Protein AF-A0A9W4SRV8-F1 (afdb_monomer_lite)

Foldseek 3Di:
DFKKKWFDPPPDDPVVVVVVLLVLLQPFFAPVRDRAPSVQKDKDKDWFADLPDDDPGTGIIIMIDGPDPVSVVGSVRSLVVVQVPDDPVPRIDMGGDDPVSVVVRVCVVVVPDPDD

Secondary structure (DSSP, 8-state):
-EEEEEEPPTTS-HHHHHHHHHHHHHH-B-TTSPBP-GGG-EEEEEEEE-SSS--SSEEEEEEEEESSHHHHHHHHHHHHHHHTSS-GGG---EEE--HHHHHHHHHHHTT-----

Radius of gyration: 14.65 Å; chains: 1; bounding box: 38×40×29 Å

pLDDT: mean 81.42, std 13.49, range [37.94, 94.06]

Organism: NCBI:txid1117311

Structure (mmCIF, N/CA/C/O backbone):
data_AF-A0A9W4SRV8-F1
#
_entry.id   AF-A0A9W4SRV8-F1
#
loop_
_atom_site.group_PDB
_atom_site.id
_atom_site.type_symbol
_atom_site.label_atom_id
_atom_site.label_alt_id
_atom_site.label_comp_id
_atom_site.label_asym_id
_atom_site.label_entity_id
_atom_site.label_seq_id
_atom_site.pdbx_PDB_ins_code
_atom_site.Cartn_x
_atom_site.Cartn_y
_atom_site.Cartn_z
_atom_site.occupancy
_atom_site.B_iso_or_equiv
_atom_site.auth_seq_id
_atom_site.auth_comp_id
_atom_site.auth_asym_id
_atom_site.auth_atom_id
_atom_site.pdbx_PDB_model_num
ATOM 1 N N . MET A 1 1 ? -6.220 -6.468 -14.216 1.00 68.81 1 MET A N 1
ATOM 2 C CA . MET A 1 1 ? -6.211 -5.510 -13.094 1.00 68.81 1 MET A CA 1
ATOM 3 C C . MET A 1 1 ? -6.023 -6.275 -11.799 1.00 68.81 1 MET A C 1
ATOM 5 O O . MET A 1 1 ? -6.674 -7.297 -11.609 1.00 68.81 1 MET A O 1
ATOM 9 N N . VAL A 1 2 ? -5.092 -5.840 -10.958 1.00 85.00 2 VAL A N 1
ATOM 10 C CA . VAL A 1 2 ? -4.783 -6.470 -9.667 1.00 85.00 2 VAL A CA 1
ATOM 11 C C . VAL A 1 2 ? -4.736 -5.396 -8.589 1.00 85.00 2 VAL A C 1
ATOM 13 O O . VAL A 1 2 ? -4.539 -4.224 -8.896 1.00 85.00 2 VAL A O 1
ATOM 16 N N . PHE A 1 3 ? -4.922 -5.778 -7.332 1.00 87.38 3 PHE A N 1
ATOM 17 C CA . PHE A 1 3 ? -5.046 -4.809 -6.249 1.00 87.38 3 PHE A CA 1
ATOM 18 C C . PHE A 1 3 ? -4.496 -5.338 -4.929 1.00 87.38 3 PHE A C 1
ATOM 20 O O . PHE A 1 3 ? -4.223 -6.536 -4.782 1.00 87.38 3 PHE A O 1
ATOM 27 N N . PHE A 1 4 ? -4.334 -4.421 -3.983 1.00 88.12 4 PHE A N 1
ATOM 28 C CA . PHE A 1 4 ? -4.079 -4.693 -2.576 1.00 88.12 4 PHE A CA 1
ATOM 29 C C . PHE A 1 4 ? -4.620 -3.549 -1.721 1.00 88.12 4 PHE A C 1
ATOM 31 O O . PHE A 1 4 ? -4.798 -2.429 -2.202 1.00 88.12 4 PHE A O 1
ATOM 38 N N . ASP A 1 5 ? -4.840 -3.829 -0.442 1.00 90.19 5 ASP A N 1
ATOM 39 C CA . ASP A 1 5 ? -5.373 -2.852 0.496 1.00 90.19 5 ASP A CA 1
ATOM 40 C C . ASP A 1 5 ? -4.264 -2.390 1.446 1.00 90.19 5 ASP A C 1
ATOM 42 O O . ASP A 1 5 ? -3.366 -3.149 1.820 1.00 90.19 5 ASP A O 1
ATOM 46 N N . ILE A 1 6 ? -4.342 -1.140 1.881 1.00 90.50 6 ILE A N 1
ATOM 47 C CA . ILE A 1 6 ? -3.542 -0.594 2.972 1.00 90.50 6 ILE A CA 1
ATOM 48 C C . ILE A 1 6 ? -4.494 -0.129 4.062 1.00 90.50 6 ILE A C 1
ATOM 50 O O . ILE A 1 6 ? -5.395 0.670 3.807 1.00 90.50 6 ILE A O 1
ATOM 54 N N . ARG A 1 7 ? -4.314 -0.607 5.292 1.00 89.62 7 ARG A N 1
ATOM 55 C CA . ARG A 1 7 ? -5.157 -0.168 6.403 1.00 89.62 7 ARG A CA 1
ATOM 56 C C . ARG A 1 7 ? -4.830 1.276 6.762 1.00 89.62 7 ARG A C 1
ATOM 58 O O . ARG A 1 7 ? -3.672 1.620 6.993 1.00 89.62 7 ARG A O 1
ATOM 65 N N . ILE A 1 8 ? -5.862 2.107 6.867 1.00 88.75 8 ILE A N 1
ATOM 66 C C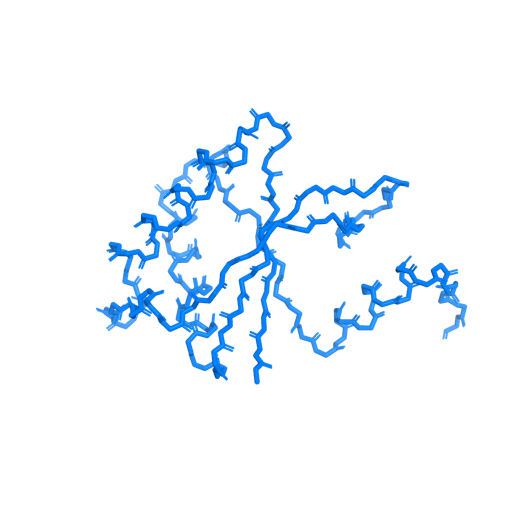A . ILE A 1 8 ? -5.708 3.467 7.379 1.00 88.75 8 ILE A CA 1
ATOM 67 C C . ILE A 1 8 ? -5.627 3.382 8.906 1.00 88.75 8 ILE A C 1
ATOM 69 O O . ILE A 1 8 ? -6.460 2.735 9.547 1.00 88.75 8 ILE A O 1
ATOM 73 N N . SER A 1 9 ? -4.601 4.002 9.493 1.00 83.06 9 SER A N 1
ATOM 74 C CA . SER A 1 9 ? -4.454 4.047 10.952 1.00 83.06 9 SER A CA 1
ATOM 75 C C . SER A 1 9 ? -5.660 4.742 11.589 1.00 83.06 9 SER A C 1
ATOM 77 O O . SER A 1 9 ? -6.148 5.741 11.061 1.00 83.06 9 SER A O 1
ATOM 79 N N . ASN A 1 10 ? -6.126 4.228 12.732 1.00 76.50 10 ASN A N 1
ATOM 80 C CA . ASN A 1 10 ? -7.365 4.671 13.385 1.00 76.50 10 ASN A CA 1
ATOM 81 C C . ASN A 1 10 ? -7.391 6.189 13.669 1.00 76.50 10 ASN A C 1
ATOM 83 O O . ASN A 1 10 ? -8.459 6.790 13.649 1.00 76.50 10 ASN A O 1
ATOM 87 N N . ASN A 1 11 ? -6.224 6.803 13.893 1.00 79.75 11 ASN A N 1
ATOM 88 C CA . ASN A 1 11 ? -6.095 8.220 14.251 1.00 79.75 11 ASN A CA 1
ATOM 89 C C . ASN A 1 11 ? -5.644 9.101 13.071 1.00 79.75 11 ASN A C 1
ATOM 91 O O . ASN A 1 11 ? -5.409 10.298 13.236 1.00 79.75 11 ASN A O 1
ATOM 95 N N . ALA A 1 12 ? -5.471 8.525 11.878 1.00 83.31 12 ALA A N 1
ATOM 96 C CA . ALA A 1 12 ? -4.971 9.252 10.722 1.00 83.31 12 ALA A CA 1
ATOM 97 C C . ALA A 1 12 ? -6.109 9.908 9.928 1.00 83.31 12 ALA A C 1
ATOM 99 O O . ALA A 1 12 ? -7.107 9.283 9.576 1.00 83.31 12 ALA A O 1
ATOM 100 N N . SER A 1 13 ? -5.910 11.174 9.561 1.00 89.62 13 SER A N 1
ATOM 101 C CA . SER A 1 13 ? -6.737 11.844 8.555 1.00 89.62 13 SER A CA 1
ATOM 102 C C . SER A 1 13 ? -6.542 11.169 7.192 1.00 89.62 13 SER A C 1
ATOM 104 O O . SER A 1 13 ? -5.404 11.043 6.734 1.00 89.62 13 SER A O 1
ATOM 106 N N . ILE A 1 14 ? -7.637 10.774 6.531 1.00 88.19 14 ILE A N 1
ATOM 107 C CA . ILE A 1 14 ? -7.601 10.073 5.234 1.00 88.19 14 ILE A CA 1
ATOM 108 C C . ILE A 1 14 ? -6.776 10.851 4.185 1.00 88.19 14 ILE A C 1
ATOM 110 O O . ILE A 1 14 ? -5.850 10.256 3.636 1.00 88.19 14 ILE A O 1
ATOM 114 N N . PRO A 1 15 ? -6.993 12.165 3.947 1.00 91.19 15 PRO A N 1
ATOM 115 C CA . PRO A 1 15 ? -6.159 12.935 3.017 1.00 91.19 15 PRO A CA 1
ATOM 116 C C . PRO A 1 15 ? -4.665 12.943 3.365 1.00 91.19 15 PRO A C 1
ATOM 118 O O . PRO A 1 15 ? -3.818 12.814 2.480 1.00 91.19 15 PRO A O 1
ATOM 121 N N . LYS A 1 16 ? -4.318 13.063 4.655 1.00 91.62 16 LYS A N 1
ATOM 122 C CA . LYS A 1 16 ? -2.912 13.041 5.095 1.00 91.62 16 LYS A CA 1
ATOM 123 C C . LYS A 1 16 ? -2.287 11.668 4.858 1.00 91.62 16 LYS A C 1
ATOM 125 O O . LYS A 1 16 ? -1.164 11.581 4.368 1.00 91.62 16 LYS A O 1
ATOM 130 N N . PHE A 1 17 ? -3.021 10.604 5.177 1.00 91.56 17 PHE A N 1
ATOM 131 C CA . PHE A 1 17 ? -2.569 9.231 4.977 1.00 91.56 17 PHE A CA 1
ATOM 132 C C . PHE A 1 17 ? -2.387 8.908 3.491 1.00 91.56 17 PHE A C 1
ATOM 134 O O . PHE A 1 17 ? -1.370 8.345 3.099 1.00 91.56 17 PHE A O 1
ATOM 141 N N . TRP A 1 18 ? -3.326 9.345 2.655 1.00 91.50 18 TRP A N 1
ATOM 142 C CA . TRP A 1 18 ? -3.230 9.240 1.204 1.00 91.50 18 TRP A CA 1
ATOM 143 C C . TRP A 1 18 ? -1.965 9.903 0.663 1.00 91.50 18 TRP A C 1
ATOM 145 O O . TRP A 1 18 ? -1.199 9.281 -0.071 1.00 91.50 18 TRP A O 1
ATOM 155 N N . SER A 1 19 ? -1.731 11.160 1.052 1.00 91.81 19 SER A N 1
ATOM 156 C CA . SER A 1 19 ? -0.547 11.916 0.639 1.00 91.81 19 SER A CA 1
ATOM 157 C C . SER A 1 19 ? 0.744 11.216 1.073 1.00 91.81 19 SER A C 1
ATOM 159 O O . SER A 1 19 ? 1.674 11.101 0.277 1.00 91.81 19 SER A O 1
ATOM 161 N N . LYS A 1 20 ? 0.771 10.650 2.290 1.00 92.94 20 LYS A N 1
ATOM 162 C CA . LYS A 1 20 ? 1.894 9.846 2.798 1.00 92.94 20 LYS A CA 1
ATOM 163 C C . LYS A 1 20 ? 2.159 8.606 1.939 1.00 92.94 20 LYS A C 1
ATOM 165 O O . LYS A 1 20 ? 3.304 8.343 1.598 1.00 92.94 20 LYS A O 1
ATOM 170 N N . VAL A 1 21 ? 1.132 7.833 1.584 1.00 92.44 21 VAL A N 1
ATOM 171 C CA . VAL A 1 21 ? 1.326 6.642 0.737 1.00 92.44 21 VAL A CA 1
ATOM 172 C C . VAL A 1 21 ? 1.815 7.048 -0.653 1.00 92.44 21 VAL A C 1
ATOM 174 O O . VAL A 1 21 ? 2.785 6.482 -1.150 1.00 92.44 21 VAL A O 1
ATOM 177 N N . LYS A 1 22 ? 1.214 8.090 -1.240 1.00 92.62 22 LYS A N 1
ATOM 178 C CA . LYS A 1 22 ? 1.624 8.610 -2.547 1.00 92.62 22 LYS A CA 1
ATOM 179 C C . LYS A 1 22 ? 3.075 9.098 -2.541 1.00 92.62 22 LYS A C 1
ATOM 181 O O . LYS A 1 22 ? 3.794 8.839 -3.501 1.00 92.62 22 LYS A O 1
ATOM 186 N N . SER A 1 23 ? 3.524 9.767 -1.476 1.00 93.06 23 SER A N 1
ATOM 187 C CA . SER A 1 23 ? 4.911 10.230 -1.367 1.00 93.06 23 SER A CA 1
ATOM 188 C C . SER A 1 23 ? 5.892 9.070 -1.226 1.00 93.06 23 SER A C 1
ATOM 190 O O . SER A 1 23 ? 6.896 9.062 -1.932 1.00 93.06 23 SER A O 1
ATOM 192 N N . ILE A 1 24 ? 5.576 8.061 -0.404 1.00 93.38 24 ILE A N 1
ATOM 193 C CA . ILE A 1 24 ? 6.383 6.837 -0.274 1.00 93.38 24 ILE A CA 1
ATOM 194 C C . ILE A 1 24 ? 6.532 6.148 -1.630 1.00 93.38 24 ILE A C 1
ATOM 196 O O . ILE A 1 24 ? 7.632 5.758 -2.002 1.00 93.38 24 ILE A O 1
ATOM 200 N N . HIS A 1 25 ? 5.447 6.040 -2.392 1.00 92.69 25 HIS A N 1
ATOM 201 C 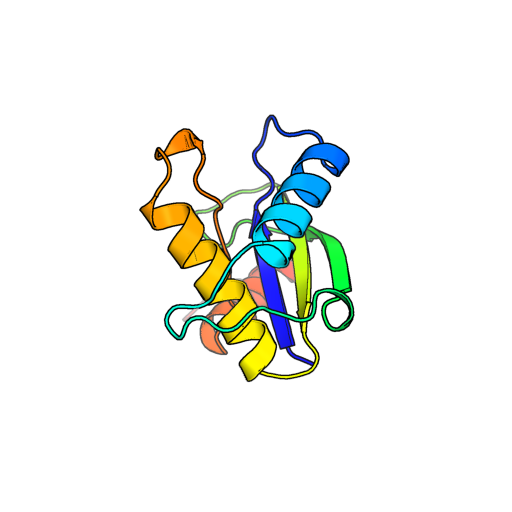CA . HIS A 1 25 ? 5.462 5.456 -3.730 1.00 92.69 25 HIS A CA 1
ATOM 202 C C . HIS A 1 25 ? 6.208 6.294 -4.772 1.00 92.69 25 HIS A C 1
ATOM 204 O O . HIS A 1 25 ? 6.834 5.719 -5.654 1.00 92.69 25 HIS A O 1
ATOM 210 N N . ALA A 1 26 ? 6.175 7.624 -4.668 1.00 91.06 26 ALA A N 1
ATOM 211 C CA . ALA A 1 26 ? 6.846 8.518 -5.612 1.00 91.06 26 ALA A CA 1
ATOM 212 C C . ALA A 1 26 ? 8.373 8.551 -5.443 1.00 91.06 26 ALA A C 1
ATOM 214 O O . ALA A 1 26 ? 9.094 8.667 -6.431 1.00 91.06 26 ALA A O 1
ATOM 215 N N . ILE A 1 27 ? 8.866 8.477 -4.203 1.00 91.25 27 ILE A N 1
ATOM 216 C CA . ILE A 1 27 ? 10.310 8.536 -3.901 1.00 91.25 27 ILE A CA 1
ATOM 217 C C . ILE A 1 27 ? 10.926 7.154 -3.668 1.00 91.25 27 ILE A C 1
ATOM 219 O O . ILE A 1 27 ? 12.148 7.001 -3.661 1.00 91.25 27 ILE A O 1
ATOM 223 N N . GLY A 1 28 ? 10.079 6.164 -3.398 1.00 87.56 28 GLY A N 1
ATOM 224 C CA . GLY A 1 28 ? 10.481 4.819 -3.046 1.00 87.56 28 GLY A CA 1
ATOM 225 C C . GLY A 1 28 ? 11.103 4.083 -4.220 1.00 87.56 28 GLY A C 1
ATOM 226 O O . GLY A 1 28 ? 10.703 4.239 -5.373 1.00 87.56 28 GLY A O 1
ATOM 227 N N . LYS A 1 29 ? 12.081 3.245 -3.890 1.00 88.56 29 LYS A N 1
ATOM 228 C CA . LYS A 1 29 ? 12.667 2.277 -4.808 1.00 88.56 29 LYS A CA 1
ATOM 229 C C . LYS A 1 29 ? 12.319 0.880 -4.331 1.00 88.56 29 LYS A C 1
ATOM 231 O O . LYS A 1 29 ? 12.330 0.632 -3.119 1.00 88.56 29 LYS A O 1
ATOM 236 N N . ASP A 1 30 ? 12.017 -0.004 -5.273 1.00 83.88 30 ASP A N 1
ATOM 237 C CA . ASP A 1 30 ? 11.932 -1.430 -4.976 1.00 83.88 30 ASP A CA 1
ATOM 238 C C . ASP A 1 30 ? 13.320 -1.978 -4.584 1.00 83.88 30 ASP A C 1
ATOM 240 O O . ASP A 1 30 ? 14.345 -1.287 -4.643 1.00 83.88 30 ASP A O 1
ATOM 244 N N . SER A 1 31 ? 13.360 -3.238 -4.173 1.00 81.94 31 SER A N 1
ATOM 245 C CA . SER A 1 31 ? 14.580 -3.979 -3.835 1.00 81.94 31 SER A CA 1
ATOM 246 C C . SER A 1 31 ? 15.611 -4.034 -4.969 1.00 81.94 31 SER A C 1
ATOM 248 O O . SER A 1 31 ? 16.787 -4.279 -4.709 1.00 81.94 31 SER A O 1
ATOM 250 N N . ARG A 1 32 ? 15.204 -3.763 -6.214 1.00 84.88 32 ARG A N 1
ATOM 251 C CA . ARG A 1 32 ? 16.060 -3.717 -7.408 1.00 84.88 32 ARG A CA 1
ATOM 252 C C . ARG A 1 32 ? 16.466 -2.293 -7.798 1.00 84.88 32 ARG A C 1
ATOM 254 O O . ARG A 1 32 ? 17.173 -2.112 -8.784 1.00 84.88 32 ARG A O 1
ATOM 261 N N . GLY A 1 33 ? 16.049 -1.279 -7.038 1.00 83.06 33 GLY A N 1
ATOM 262 C CA . GLY A 1 33 ? 16.354 0.125 -7.309 1.00 83.06 33 GLY A CA 1
ATOM 263 C C . GLY A 1 33 ? 15.409 0.808 -8.305 1.00 83.06 33 GLY A C 1
ATOM 264 O O . GLY A 1 33 ? 15.647 1.968 -8.650 1.00 83.06 33 GLY A O 1
ATOM 265 N N . SER A 1 34 ? 14.349 0.128 -8.745 1.00 81.38 34 SER A N 1
ATOM 266 C CA . SER A 1 34 ? 13.373 0.634 -9.711 1.00 81.38 34 SER A CA 1
ATOM 267 C C . SER A 1 34 ? 12.413 1.616 -9.052 1.00 81.38 34 SER A C 1
ATOM 269 O O . SER A 1 34 ? 11.927 1.384 -7.943 1.00 81.38 34 SER A O 1
ATOM 271 N N . ILE A 1 35 ? 12.125 2.712 -9.753 1.00 84.25 35 ILE A N 1
ATOM 272 C CA . ILE A 1 35 ? 11.136 3.709 -9.339 1.00 84.25 35 ILE A CA 1
ATOM 273 C C . ILE A 1 35 ? 9.808 3.359 -10.001 1.00 84.25 35 ILE A C 1
ATOM 275 O O . ILE A 1 35 ? 9.753 3.100 -11.203 1.00 84.25 35 ILE A O 1
ATOM 279 N N . MET A 1 36 ? 8.731 3.372 -9.224 1.00 84.19 36 MET A N 1
ATOM 280 C CA . MET A 1 36 ? 7.394 3.126 -9.747 1.00 84.19 36 MET A CA 1
ATOM 281 C C . MET A 1 36 ? 6.846 4.371 -10.453 1.00 84.19 36 MET A C 1
ATOM 283 O O . MET A 1 36 ? 6.890 5.479 -9.915 1.00 84.19 36 MET A O 1
ATOM 287 N N . ASN A 1 37 ? 6.242 4.194 -11.628 1.00 87.00 37 ASN A N 1
ATOM 288 C CA . ASN A 1 37 ? 5.445 5.253 -12.236 1.00 87.00 37 ASN A CA 1
ATOM 289 C C . ASN A 1 37 ? 4.096 5.366 -11.511 1.00 87.00 37 ASN A C 1
ATOM 291 O O . ASN A 1 37 ? 3.177 4.583 -11.754 1.00 87.00 37 ASN A O 1
ATOM 295 N N . ILE A 1 38 ? 3.968 6.364 -10.634 1.00 87.81 38 ILE A N 1
ATOM 296 C CA . ILE A 1 38 ? 2.766 6.561 -9.811 1.00 87.81 38 ILE A CA 1
ATOM 297 C C . ILE A 1 38 ? 1.495 6.800 -10.631 1.00 87.81 38 ILE A C 1
ATOM 299 O O . ILE A 1 38 ? 0.402 6.594 -10.119 1.00 87.81 38 ILE A O 1
ATOM 303 N N . ASN A 1 39 ? 1.619 7.240 -11.887 1.00 89.50 39 ASN A N 1
ATOM 304 C CA . ASN A 1 39 ? 0.468 7.508 -12.749 1.00 89.50 39 ASN A CA 1
ATOM 305 C C . ASN A 1 39 ? -0.203 6.216 -13.236 1.00 89.50 39 ASN A C 1
ATOM 307 O O . ASN A 1 39 ? -1.313 6.269 -13.756 1.00 89.50 39 ASN A O 1
ATOM 311 N N . LEU A 1 40 ? 0.464 5.067 -13.083 1.00 89.44 40 LEU A N 1
ATOM 312 C CA . LEU A 1 40 ? -0.089 3.763 -13.443 1.00 89.44 40 LEU A CA 1
ATOM 313 C C . LEU A 1 40 ? -0.988 3.181 -12.354 1.00 89.44 40 LEU A C 1
ATOM 315 O O . LEU A 1 40 ? -1.794 2.303 -12.652 1.00 89.44 40 LEU A O 1
ATOM 319 N N . ILE A 1 41 ? -0.851 3.635 -11.106 1.00 88.94 41 ILE A N 1
ATOM 320 C CA . ILE A 1 41 ? -1.659 3.134 -9.998 1.00 88.94 41 ILE A CA 1
ATOM 321 C C . ILE A 1 41 ? -2.832 4.069 -9.717 1.00 88.94 41 ILE A C 1
ATOM 323 O O . ILE A 1 41 ? -2.689 5.289 -9.646 1.00 88.94 41 ILE A O 1
ATOM 327 N N . GLN A 1 42 ? -4.002 3.480 -9.511 1.00 91.62 42 GLN A N 1
ATOM 328 C CA . GLN A 1 42 ? -5.161 4.177 -8.974 1.00 91.62 42 GLN A CA 1
ATOM 329 C C . GLN A 1 42 ? -5.285 3.844 -7.494 1.00 91.62 42 GLN A C 1
ATOM 331 O O . GLN A 1 42 ? -4.916 2.765 -7.034 1.00 91.62 42 GLN A O 1
ATOM 336 N N . MET A 1 43 ? -5.775 4.803 -6.728 1.00 90.56 43 MET A N 1
ATOM 337 C CA . MET A 1 43 ? -6.000 4.651 -5.302 1.00 90.56 43 MET A CA 1
ATOM 338 C C . MET A 1 43 ? -7.455 5.024 -5.036 1.00 90.56 43 MET A C 1
ATOM 340 O O . MET A 1 43 ? -7.984 5.913 -5.699 1.00 90.56 43 MET A O 1
ATOM 344 N N . GLU A 1 44 ? -8.103 4.349 -4.093 1.00 91.62 44 GLU A N 1
ATOM 345 C CA . GLU A 1 44 ? -9.480 4.619 -3.667 1.00 91.62 44 GLU A CA 1
ATOM 346 C C . GLU A 1 44 ? -9.617 4.385 -2.160 1.00 91.62 44 GLU A C 1
ATOM 348 O O . GLU A 1 44 ? -8.880 3.595 -1.579 1.00 91.62 44 GLU A O 1
ATOM 353 N N . CYS A 1 45 ? -10.555 5.057 -1.493 1.00 89.00 45 CYS A N 1
ATOM 354 C CA . CYS A 1 45 ? -10.842 4.790 -0.083 1.00 89.00 45 CYS A CA 1
ATOM 355 C C . CYS A 1 45 ? -12.076 3.893 0.030 1.00 89.00 45 CYS A C 1
ATOM 357 O O . CYS A 1 45 ? -13.152 4.260 -0.434 1.00 89.00 45 CYS A O 1
ATOM 359 N N . ILE A 1 46 ? -11.941 2.753 0.706 1.00 87.25 46 ILE A N 1
ATOM 360 C CA . ILE A 1 46 ? -13.027 1.791 0.923 1.00 87.25 46 ILE A CA 1
ATOM 361 C C . ILE A 1 46 ? -13.206 1.501 2.415 1.00 87.25 4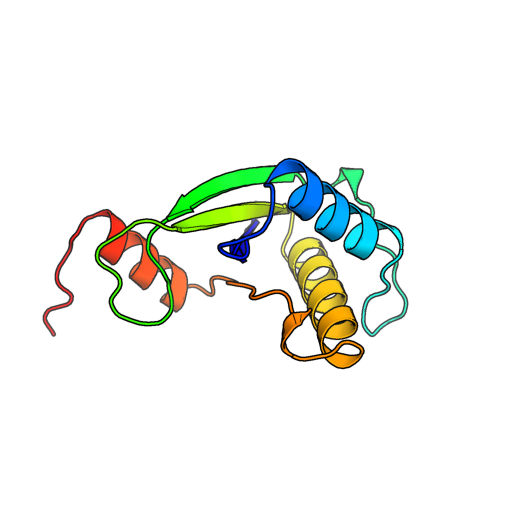6 ILE A C 1
ATOM 363 O O . ILE A 1 46 ? -12.306 1.726 3.223 1.00 87.25 46 ILE A O 1
ATOM 367 N N . LYS A 1 47 ? -14.369 0.969 2.798 1.00 86.75 47 LYS A N 1
ATOM 368 C CA . LYS A 1 47 ? -14.592 0.390 4.131 1.00 86.75 47 LYS A CA 1
ATOM 369 C C . LYS A 1 47 ? -14.730 -1.121 3.995 1.00 86.75 47 LYS A C 1
ATOM 371 O O . LYS A 1 47 ? -15.629 -1.585 3.300 1.00 86.75 47 LYS A O 1
ATOM 376 N N . ALA A 1 48 ? -13.883 -1.879 4.684 1.00 81.19 48 ALA A N 1
ATOM 377 C CA . ALA A 1 48 ? -13.868 -3.339 4.616 1.00 81.19 48 ALA A CA 1
ATOM 378 C C . ALA A 1 48 ? -13.688 -3.963 6.004 1.00 81.19 48 ALA A C 1
ATOM 380 O O . ALA A 1 48 ? -13.210 -3.318 6.937 1.00 81.19 48 ALA A O 1
ATOM 381 N N . TYR A 1 49 ? -14.088 -5.223 6.158 1.00 78.06 49 TYR A N 1
ATOM 382 C CA . TYR A 1 49 ? -13.798 -5.965 7.382 1.00 78.06 49 TYR A CA 1
ATOM 383 C C . TYR A 1 49 ? -12.303 -6.227 7.505 1.00 78.06 49 TYR A C 1
ATOM 385 O O . TYR A 1 49 ? -11.613 -6.463 6.513 1.00 78.06 49 TYR A O 1
ATOM 393 N N . SER A 1 50 ? -11.809 -6.216 8.741 1.00 70.56 50 SER A N 1
ATOM 394 C CA . SER A 1 50 ? -10.412 -6.541 8.989 1.00 70.56 50 SER A CA 1
ATOM 395 C C . SER A 1 50 ? -10.090 -7.957 8.526 1.00 70.56 50 SER A C 1
ATOM 397 O O . SER A 1 50 ? -10.789 -8.928 8.843 1.00 70.56 50 SER A O 1
ATOM 399 N N . ILE A 1 51 ? -8.988 -8.078 7.794 1.00 62.75 51 ILE A N 1
ATOM 400 C CA . ILE A 1 51 ? -8.477 -9.371 7.339 1.00 62.75 51 ILE A CA 1
ATOM 401 C C . ILE A 1 51 ? -7.957 -10.165 8.535 1.00 62.75 51 ILE A C 1
ATOM 403 O O . ILE A 1 51 ? -8.246 -11.355 8.646 1.00 62.75 51 ILE A O 1
ATOM 407 N N . ARG A 1 52 ? -7.272 -9.489 9.468 1.00 64.38 52 ARG A N 1
ATOM 408 C CA . ARG A 1 52 ? -6.750 -10.077 10.706 1.00 64.38 52 ARG A CA 1
ATOM 409 C C . ARG A 1 52 ? -7.711 -9.842 11.873 1.00 64.38 52 ARG A C 1
ATOM 411 O O . ARG A 1 52 ? -8.136 -8.708 12.097 1.00 64.38 52 ARG A O 1
ATOM 418 N N . GLY A 1 53 ? -8.013 -10.911 12.609 1.00 61.97 53 GLY A N 1
ATOM 419 C CA . GLY A 1 53 ? -8.898 -10.889 13.777 1.00 61.97 53 GLY A CA 1
ATOM 420 C C . GLY A 1 53 ? -10.389 -10.798 13.437 1.00 61.97 53 GLY A C 1
ATOM 421 O O . GLY A 1 53 ? -10.779 -10.417 12.329 1.00 61.97 53 GLY A O 1
ATOM 422 N N . TYR A 1 54 ? -11.231 -11.165 14.405 1.00 64.31 54 TYR A N 1
ATOM 423 C CA . TYR A 1 54 ? -12.673 -10.946 14.330 1.00 64.31 54 TYR A CA 1
ATOM 424 C C . TYR A 1 54 ? -12.972 -9.504 14.746 1.00 64.31 54 TYR A C 1
ATOM 426 O O . TYR A 1 54 ? -12.796 -9.125 15.902 1.00 64.31 54 TYR A O 1
ATOM 434 N N . HIS A 1 55 ? -13.395 -8.685 13.788 1.00 67.44 55 HIS A N 1
ATOM 435 C CA . HIS A 1 55 ? -13.857 -7.327 14.038 1.00 67.44 55 HIS A CA 1
ATOM 436 C C . HIS A 1 55 ? -15.268 -7.191 13.472 1.00 67.44 55 HIS A C 1
ATOM 438 O O . HIS A 1 55 ? -15.471 -7.390 12.275 1.00 67.44 55 HIS A O 1
ATOM 444 N N . ALA A 1 56 ? -16.226 -6.841 14.332 1.00 72.12 56 ALA A N 1
ATOM 445 C CA . ALA A 1 56 ? -17.626 -6.663 13.946 1.00 72.12 56 ALA A CA 1
ATOM 446 C C . ALA A 1 56 ? -17.848 -5.431 13.046 1.00 72.12 56 ALA A C 1
ATOM 448 O O . ALA A 1 56 ? -18.873 -5.321 12.374 1.00 72.12 56 ALA A O 1
ATOM 449 N N . GLU A 1 57 ? -16.874 -4.522 13.000 1.00 81.19 57 GLU A N 1
ATOM 450 C CA . GLU A 1 57 ? -16.961 -3.250 12.291 1.00 81.19 57 GLU A CA 1
ATOM 451 C C . GLU A 1 57 ? -16.044 -3.205 11.065 1.00 81.19 57 GLU A C 1
ATOM 453 O O . GLU A 1 57 ? -14.917 -3.717 11.071 1.00 81.19 57 GLU A O 1
ATOM 458 N N . LYS A 1 58 ? -16.523 -2.536 10.008 1.00 83.12 58 LYS A N 1
ATOM 459 C CA . LYS A 1 58 ? -15.711 -2.225 8.830 1.00 83.12 58 LYS A CA 1
ATOM 460 C C . LYS A 1 58 ? -14.734 -1.096 9.165 1.00 83.12 58 LYS A C 1
ATOM 462 O O . LYS A 1 58 ? -15.138 -0.043 9.654 1.00 83.12 58 LYS A O 1
ATOM 467 N N . LYS A 1 59 ? -13.460 -1.291 8.838 1.00 84.69 59 LYS A N 1
ATOM 468 C CA . LYS A 1 59 ? -12.395 -0.293 8.983 1.00 84.69 59 LYS A CA 1
ATOM 469 C C . LYS A 1 59 ? -12.103 0.382 7.638 1.00 84.69 59 LYS A C 1
ATOM 471 O O . LYS A 1 59 ? -12.375 -0.214 6.594 1.00 84.69 59 LYS A O 1
ATOM 476 N N . PRO A 1 60 ? -11.586 1.619 7.641 1.00 88.38 60 PRO A N 1
ATOM 477 C CA . PRO A 1 60 ? -11.178 2.294 6.418 1.00 88.38 60 PRO A CA 1
ATOM 478 C C . PRO A 1 60 ? -9.864 1.716 5.867 1.00 88.38 60 PRO A C 1
ATOM 480 O O . PRO A 1 60 ? -8.897 1.499 6.602 1.00 88.38 60 PRO A O 1
ATOM 483 N N . TYR A 1 61 ? -9.835 1.502 4.556 1.00 90.06 61 TYR A N 1
ATOM 484 C CA . TYR A 1 61 ? -8.685 1.030 3.794 1.00 90.06 61 TYR A CA 1
ATOM 485 C C . TYR A 1 61 ? -8.465 1.910 2.573 1.00 90.06 61 TYR A C 1
ATOM 487 O O . TYR A 1 61 ? -9.402 2.451 1.988 1.00 90.06 61 TYR A O 1
ATOM 495 N N . LEU A 1 62 ? -7.209 1.997 2.175 1.00 91.69 62 LEU A N 1
ATOM 496 C CA . LEU A 1 62 ? -6.779 2.545 0.910 1.00 91.69 62 LEU A CA 1
ATOM 497 C C . LEU A 1 62 ? -6.594 1.387 -0.072 1.00 91.69 62 LEU A C 1
ATOM 499 O O . LEU A 1 62 ? -5.715 0.548 0.107 1.00 91.69 62 LEU A O 1
ATOM 503 N N . TYR A 1 63 ? -7.468 1.322 -1.062 1.00 91.19 63 TYR A N 1
ATOM 504 C CA . TYR A 1 63 ? -7.492 0.334 -2.126 1.00 91.19 63 TYR A CA 1
ATOM 505 C C . TYR A 1 63 ? -6.555 0.782 -3.243 1.00 91.19 63 TYR A C 1
ATOM 507 O O . TYR A 1 63 ? -6.791 1.821 -3.855 1.00 91.19 63 TYR A O 1
ATOM 515 N N . ILE A 1 64 ? -5.476 0.041 -3.482 1.00 90.50 64 ILE A N 1
ATOM 516 C CA . ILE A 1 64 ? -4.487 0.365 -4.514 1.00 90.50 64 ILE A CA 1
ATOM 517 C C . ILE A 1 64 ? -4.672 -0.587 -5.682 1.00 90.50 64 ILE A C 1
ATOM 519 O O . ILE A 1 64 ? -4.524 -1.802 -5.549 1.00 90.50 64 ILE A O 1
ATOM 523 N N . ILE A 1 65 ? -4.984 -0.009 -6.833 1.00 90.38 65 ILE A N 1
ATOM 524 C CA . ILE A 1 65 ? -5.260 -0.687 -8.088 1.00 90.38 65 ILE A CA 1
ATOM 525 C C . ILE A 1 65 ? -4.046 -0.523 -8.991 1.00 90.38 65 ILE A C 1
ATOM 527 O O . ILE A 1 65 ? -3.614 0.593 -9.271 1.00 90.38 65 ILE A O 1
ATOM 531 N N . ALA A 1 66 ? -3.528 -1.642 -9.479 1.00 90.12 66 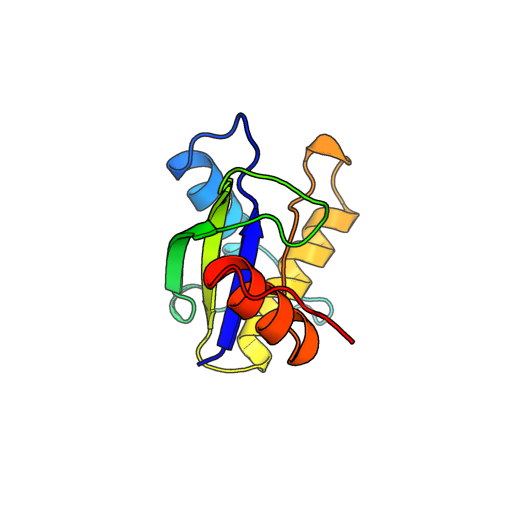ALA A N 1
ATOM 532 C CA . ALA A 1 66 ? -2.423 -1.688 -10.419 1.00 90.12 66 ALA A CA 1
ATOM 533 C C . ALA A 1 66 ? -2.846 -2.389 -11.726 1.00 90.12 66 ALA A C 1
ATOM 535 O O . ALA A 1 66 ? -3.695 -3.299 -11.719 1.00 90.12 66 ALA A O 1
ATOM 536 N N . PRO A 1 67 ? -2.246 -2.009 -12.868 1.00 91.00 67 PRO A N 1
ATOM 537 C CA . PRO A 1 67 ? -2.621 -2.551 -14.169 1.00 91.00 67 PRO A CA 1
ATOM 538 C C . PRO A 1 67 ? -2.244 -4.035 -14.290 1.00 91.00 67 PRO A C 1
ATOM 540 O O . PRO A 1 67 ? -3.030 -4.837 -14.807 1.00 91.00 67 PRO A O 1
ATOM 543 N N . ASN A 1 68 ? -1.087 -4.422 -13.745 1.00 89.44 68 ASN A N 1
ATOM 544 C CA . ASN A 1 68 ? -0.518 -5.765 -13.830 1.00 89.44 68 ASN A CA 1
ATOM 545 C C .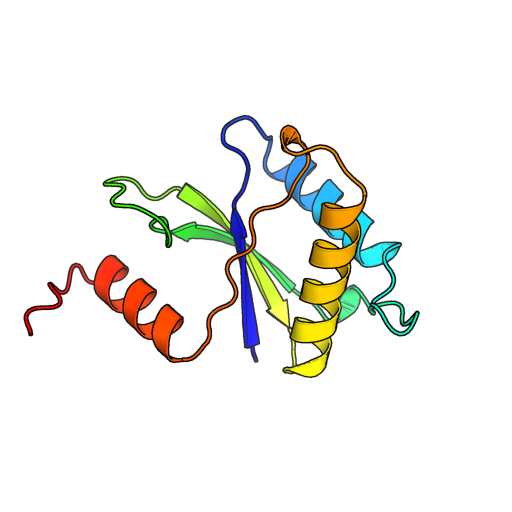 ASN A 1 68 ? 0.116 -6.209 -12.493 1.00 89.44 68 ASN A C 1
ATOM 547 O O . ASN A 1 68 ? 0.196 -5.442 -11.529 1.00 89.44 68 ASN A O 1
ATOM 551 N N . ARG A 1 69 ? 0.529 -7.484 -12.426 1.00 88.12 69 ARG A N 1
ATOM 552 C CA . ARG A 1 69 ? 1.134 -8.075 -11.221 1.00 88.12 69 ARG A CA 1
ATOM 553 C C . ARG A 1 69 ? 2.456 -7.416 -10.850 1.00 88.12 69 ARG A C 1
ATOM 555 O O . ARG A 1 69 ? 2.687 -7.255 -9.656 1.00 88.12 69 ARG A O 1
ATOM 562 N N . ASP A 1 70 ? 3.262 -7.029 -11.829 1.00 88.38 70 ASP A N 1
ATOM 563 C CA . ASP A 1 70 ? 4.587 -6.457 -11.602 1.00 88.38 70 ASP A CA 1
ATOM 564 C C . ASP A 1 70 ? 4.486 -5.108 -10.894 1.00 88.38 70 ASP A C 1
ATOM 566 O O . ASP A 1 70 ? 5.093 -4.944 -9.842 1.00 88.38 70 ASP A O 1
ATOM 570 N N . GLU A 1 71 ? 3.607 -4.206 -11.341 1.00 90.06 71 GLU A N 1
ATOM 571 C CA . GLU A 1 71 ? 3.438 -2.911 -10.665 1.00 90.06 71 GLU A CA 1
ATOM 572 C C . GLU A 1 71 ? 2.843 -3.052 -9.276 1.00 90.06 71 GLU A C 1
ATOM 574 O O . GLU A 1 71 ? 3.218 -2.323 -8.359 1.00 90.06 71 GLU A O 1
ATOM 579 N N . ARG A 1 72 ? 1.966 -4.038 -9.074 1.00 91.12 72 ARG A N 1
ATOM 580 C CA . ARG A 1 72 ? 1.498 -4.374 -7.729 1.00 91.12 72 ARG A CA 1
ATOM 581 C C . ARG A 1 72 ? 2.648 -4.849 -6.842 1.00 91.12 72 ARG A C 1
ATOM 583 O O . ARG A 1 72 ? 2.714 -4.450 -5.682 1.00 91.12 72 ARG A O 1
ATOM 590 N N . PHE A 1 73 ? 3.516 -5.719 -7.357 1.00 89.12 73 PHE A N 1
ATOM 591 C CA . PHE A 1 73 ? 4.673 -6.224 -6.620 1.00 89.12 73 PHE A CA 1
ATOM 592 C C . PHE A 1 73 ? 5.644 -5.096 -6.283 1.00 89.12 73 PHE A C 1
ATOM 594 O O . PHE A 1 73 ? 5.994 -4.952 -5.118 1.00 89.12 73 PHE A O 1
ATOM 601 N N . THR A 1 74 ? 5.992 -4.252 -7.252 1.00 91.56 74 THR A N 1
ATOM 602 C CA . THR A 1 74 ? 6.826 -3.060 -7.056 1.00 91.56 74 THR A CA 1
ATOM 603 C C . THR A 1 74 ? 6.221 -2.132 -5.998 1.00 91.56 74 THR A C 1
ATOM 605 O O . THR A 1 74 ? 6.903 -1.737 -5.052 1.00 91.56 74 THR A O 1
ATOM 608 N N . ALA A 1 75 ? 4.918 -1.835 -6.087 1.00 92.06 75 ALA A N 1
ATOM 609 C CA . ALA A 1 75 ? 4.220 -0.990 -5.118 1.00 92.06 75 ALA A CA 1
ATOM 610 C C . ALA A 1 75 ? 4.257 -1.570 -3.694 1.00 92.06 75 ALA A C 1
ATOM 612 O O . ALA A 1 75 ? 4.438 -0.825 -2.730 1.00 92.06 75 ALA A O 1
ATOM 613 N N . LEU A 1 76 ? 4.072 -2.885 -3.549 1.00 91.81 76 LEU A N 1
ATOM 614 C CA . LEU A 1 76 ? 4.141 -3.579 -2.261 1.00 91.81 76 LEU A CA 1
ATOM 615 C C . LEU A 1 76 ? 5.566 -3.620 -1.707 1.00 91.81 76 LEU A C 1
ATOM 617 O O . LEU A 1 76 ? 5.757 -3.405 -0.510 1.00 91.81 76 LEU A O 1
ATOM 621 N N . ASP A 1 77 ? 6.554 -3.867 -2.561 1.00 92.38 77 ASP A N 1
ATOM 622 C CA . ASP A 1 77 ? 7.958 -3.956 -2.171 1.00 92.38 77 ASP A CA 1
ATOM 623 C C . ASP A 1 77 ? 8.493 -2.602 -1.689 1.00 92.38 77 ASP A C 1
ATOM 625 O O . ASP A 1 77 ? 9.163 -2.525 -0.661 1.00 92.38 77 ASP A O 1
ATOM 629 N N . ILE A 1 78 ? 8.082 -1.503 -2.330 1.00 94.06 78 ILE A N 1
ATOM 630 C CA . ILE A 1 78 ? 8.363 -0.141 -1.853 1.00 94.06 78 ILE A CA 1
ATOM 631 C C . ILE A 1 78 ? 7.808 0.081 -0.435 1.00 94.06 78 ILE A C 1
ATOM 633 O O . ILE A 1 78 ? 8.511 0.614 0.426 1.00 94.06 78 ILE A O 1
ATOM 637 N N . ILE A 1 79 ? 6.569 -0.345 -0.156 1.00 93.44 79 ILE A N 1
ATOM 638 C CA . ILE A 1 79 ? 5.982 -0.226 1.191 1.00 93.44 79 ILE A CA 1
ATOM 639 C C . ILE A 1 79 ? 6.721 -1.119 2.196 1.00 93.44 79 ILE A C 1
ATOM 641 O O . ILE A 1 79 ? 6.968 -0.700 3.326 1.00 93.44 79 ILE A O 1
ATOM 645 N N . SER A 1 80 ? 7.113 -2.329 1.791 1.00 91.44 80 SER A N 1
ATOM 646 C CA . SER A 1 80 ? 7.914 -3.241 2.615 1.00 91.44 80 SER A CA 1
ATOM 647 C C . SER A 1 80 ? 9.273 -2.625 2.981 1.00 91.44 80 SER A C 1
ATOM 649 O O . SER A 1 80 ? 9.654 -2.593 4.152 1.00 91.44 80 SER A O 1
ATOM 651 N N . SER A 1 81 ? 9.960 -2.040 1.996 1.00 92.06 81 SER A N 1
ATOM 652 C CA .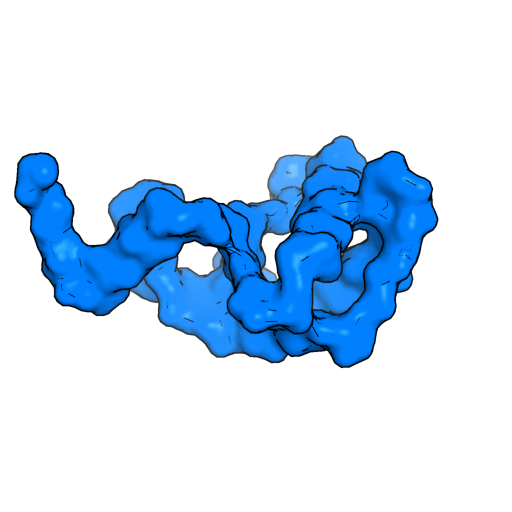 SER A 1 81 ? 11.233 -1.323 2.148 1.00 92.06 81 SER A CA 1
ATOM 653 C C . SER A 1 81 ? 11.108 -0.069 3.018 1.00 92.06 81 SER A C 1
ATOM 655 O O . SER A 1 81 ? 12.016 0.255 3.783 1.00 92.06 81 SER A O 1
ATOM 657 N N . TYR A 1 82 ? 9.977 0.638 2.954 1.00 92.75 82 TYR A N 1
ATOM 658 C CA . TYR A 1 82 ? 9.670 1.719 3.891 1.00 92.75 82 TYR A CA 1
ATOM 659 C C . TYR A 1 82 ? 9.514 1.181 5.321 1.00 92.75 82 TYR A C 1
ATOM 661 O O . TYR A 1 82 ? 10.161 1.672 6.244 1.00 92.75 82 TYR A O 1
ATOM 669 N N . ASN A 1 83 ? 8.709 0.130 5.502 1.00 93.00 83 ASN A N 1
ATOM 670 C CA . ASN A 1 83 ? 8.429 -0.474 6.805 1.00 93.00 83 ASN A CA 1
ATOM 671 C C . ASN A 1 83 ? 9.669 -1.054 7.502 1.00 93.00 83 ASN A C 1
ATOM 673 O O . ASN A 1 83 ? 9.663 -1.166 8.727 1.00 93.00 83 ASN A O 1
ATOM 677 N N . SER A 1 84 ? 10.713 -1.443 6.766 1.00 91.62 84 SER A N 1
ATOM 678 C CA . SER A 1 84 ? 11.959 -1.948 7.358 1.00 91.62 84 SER A CA 1
ATOM 679 C C . SER A 1 84 ? 12.843 -0.849 7.956 1.00 91.62 84 SER A C 1
ATOM 681 O O . SER A 1 84 ? 13.725 -1.156 8.753 1.00 91.62 84 SER A O 1
ATOM 683 N N . LYS A 1 85 ? 12.598 0.421 7.604 1.00 92.38 85 LYS A N 1
ATOM 684 C CA . LYS A 1 85 ? 13.420 1.580 7.999 1.00 92.38 85 LYS A CA 1
ATOM 685 C C . LYS A 1 85 ? 12.763 2.480 9.042 1.00 92.38 85 LYS A C 1
ATOM 687 O O . LYS A 1 85 ? 13.377 3.455 9.462 1.00 92.38 85 LYS A O 1
ATOM 692 N N . VAL A 1 86 ? 11.516 2.202 9.414 1.00 91.75 86 VAL A N 1
ATOM 693 C CA . VAL A 1 86 ? 10.735 3.041 10.328 1.00 91.75 86 VAL A CA 1
ATOM 694 C C . VAL A 1 86 ? 10.330 2.284 11.583 1.00 91.75 86 VAL A C 1
ATOM 696 O O . VAL A 1 86 ? 10.199 1.055 11.577 1.00 91.75 86 VAL A O 1
ATOM 699 N N . ASP A 1 87 ? 10.073 3.042 12.646 1.00 91.69 87 ASP A N 1
ATOM 700 C CA . ASP A 1 87 ? 9.561 2.513 13.905 1.00 91.69 87 ASP A CA 1
ATOM 701 C C . ASP A 1 87 ? 8.211 1.813 13.728 1.00 91.69 87 ASP A C 1
ATOM 703 O O . ASP A 1 87 ? 7.445 2.104 12.804 1.00 91.69 87 ASP A O 1
ATOM 707 N N . LEU A 1 88 ? 7.900 0.897 14.650 1.00 84.06 88 LEU A N 1
ATOM 708 C CA . LEU A 1 88 ? 6.699 0.060 14.601 1.00 84.06 88 LEU A CA 1
ATOM 709 C C . LEU A 1 88 ? 5.409 0.881 14.430 1.00 84.06 88 LEU A C 1
ATOM 711 O O . LEU A 1 88 ? 4.556 0.511 13.628 1.00 84.06 88 LEU A O 1
ATOM 715 N N . GLU A 1 89 ? 5.292 2.009 15.130 1.00 85.00 89 GLU A N 1
ATOM 716 C CA . GLU A 1 89 ? 4.120 2.896 15.078 1.00 85.00 89 GLU A CA 1
ATOM 717 C C . GLU A 1 89 ? 3.946 3.595 13.721 1.00 85.00 89 GLU A C 1
ATOM 719 O O . GLU A 1 89 ? 2.839 3.979 13.340 1.00 85.00 89 GLU A O 1
ATOM 724 N N . CYS A 1 90 ? 5.036 3.738 12.964 1.00 85.00 90 CYS A N 1
ATOM 725 C CA . CYS A 1 90 ? 5.039 4.351 11.640 1.00 85.00 90 CYS A CA 1
ATOM 726 C C . CYS A 1 90 ? 4.752 3.352 10.513 1.00 85.00 90 CYS A C 1
ATOM 728 O O . CYS A 1 90 ? 4.507 3.793 9.379 1.00 85.00 90 CYS A O 1
ATOM 730 N N . LYS A 1 91 ? 4.791 2.042 10.806 1.00 90.25 91 LYS A N 1
ATOM 731 C CA . LYS A 1 91 ? 4.605 0.983 9.813 1.00 90.25 91 LYS A CA 1
ATOM 732 C C . LYS A 1 91 ? 3.209 1.019 9.211 1.00 90.25 91 LYS A C 1
ATOM 734 O O . LYS A 1 91 ? 2.203 1.301 9.859 1.00 90.25 91 LYS A O 1
ATOM 739 N N . ILE A 1 92 ? 3.169 0.696 7.931 1.00 90.12 92 ILE A N 1
ATOM 740 C CA . ILE A 1 92 ? 1.964 0.642 7.125 1.00 90.12 92 ILE A CA 1
ATOM 741 C C . ILE A 1 92 ? 1.521 -0.815 7.022 1.00 90.12 92 ILE A C 1
ATOM 743 O O . ILE A 1 92 ? 2.235 -1.654 6.473 1.00 90.12 92 ILE A O 1
ATOM 747 N N . GLU A 1 93 ? 0.335 -1.118 7.544 1.00 88.44 93 GLU A N 1
ATOM 748 C CA . GLU A 1 93 ? -0.268 -2.445 7.428 1.00 88.44 93 GLU A CA 1
ATOM 749 C C . GLU A 1 93 ? -0.826 -2.644 6.014 1.00 88.44 93 GLU A C 1
ATOM 751 O O . GLU A 1 93 ? -1.785 -1.978 5.612 1.00 88.44 93 GLU A O 1
ATOM 756 N N . THR A 1 94 ? -0.238 -3.576 5.264 1.00 87.38 94 THR A N 1
ATOM 757 C CA . THR A 1 94 ? -0.705 -3.967 3.932 1.00 87.38 94 THR A CA 1
ATOM 758 C C . THR A 1 94 ? -1.480 -5.279 3.974 1.00 87.38 94 THR A C 1
ATOM 760 O O . THR A 1 94 ? -1.330 -6.124 4.858 1.00 87.38 94 THR A O 1
ATOM 763 N N . ALA A 1 95 ? -2.335 -5.429 2.980 1.00 78.75 95 ALA A N 1
ATOM 764 C CA . ALA A 1 95 ? -3.269 -6.512 2.808 1.00 78.75 95 ALA A CA 1
ATOM 765 C C . ALA A 1 95 ? -3.281 -6.879 1.322 1.00 78.75 95 ALA A C 1
ATOM 767 O O . ALA A 1 95 ? -4.110 -6.411 0.543 1.00 78.75 95 ALA A O 1
ATOM 768 N N . SER A 1 96 ? -2.295 -7.672 0.915 1.00 70.69 96 SER A N 1
ATOM 769 C CA . SER A 1 96 ? -2.241 -8.215 -0.439 1.00 70.69 96 SER A CA 1
ATOM 770 C C . SER A 1 96 ? -3.044 -9.504 -0.489 1.00 70.69 96 SER A C 1
ATOM 772 O O . SER A 1 96 ? -2.817 -10.402 0.321 1.00 70.69 96 SER A O 1
ATOM 774 N N . TYR A 1 97 ? -3.984 -9.592 -1.425 1.00 63.84 97 TYR A N 1
ATOM 775 C CA . TYR A 1 97 ? -4.759 -10.807 -1.614 1.00 63.84 97 TYR A CA 1
ATOM 776 C C . TYR A 1 97 ? -4.028 -11.729 -2.591 1.00 63.84 97 TYR A C 1
ATOM 778 O O . TYR A 1 97 ? -3.916 -11.443 -3.789 1.00 63.84 97 TYR A O 1
ATOM 786 N N . ASP A 1 98 ? -3.528 -12.846 -2.072 1.00 55.47 98 ASP A N 1
ATOM 787 C CA . ASP A 1 98 ? -3.458 -14.069 -2.862 1.00 55.47 98 ASP A CA 1
ATOM 788 C C . ASP A 1 98 ? -4.875 -14.650 -3.029 1.00 55.47 98 ASP A C 1
ATOM 790 O O . ASP A 1 98 ? -5.851 -14.175 -2.435 1.00 55.47 98 ASP A O 1
ATOM 794 N N . THR A 1 99 ? -5.011 -15.666 -3.877 1.00 48.03 99 THR A N 1
ATOM 795 C CA . THR A 1 99 ? -6.305 -16.279 -4.195 1.00 48.03 99 THR A CA 1
ATOM 796 C C . THR A 1 99 ? -7.044 -16.752 -2.938 1.00 48.03 99 THR A C 1
ATOM 798 O O . THR A 1 99 ? -8.261 -16.617 -2.871 1.00 48.03 99 THR A O 1
ATOM 801 N N . GLY A 1 100 ? -6.328 -17.241 -1.917 1.00 54.78 100 GLY A N 1
ATOM 802 C CA . GLY A 1 100 ? -6.922 -17.712 -0.661 1.00 54.78 100 GLY A CA 1
ATOM 803 C C . GLY A 1 100 ? -7.463 -16.577 0.211 1.00 54.78 100 GLY A C 1
ATOM 804 O O . GLY A 1 100 ? -8.585 -16.642 0.714 1.00 54.78 100 GLY A O 1
ATOM 805 N N . THR A 1 101 ? -6.709 -15.485 0.335 1.00 57.53 101 THR A N 1
ATOM 806 C CA . THR A 1 101 ? -7.101 -14.330 1.153 1.00 57.53 101 THR A CA 1
ATOM 807 C C . THR A 1 101 ? -8.283 -13.575 0.529 1.00 57.53 101 THR A C 1
ATOM 809 O O . THR A 1 101 ? -9.111 -13.012 1.250 1.00 57.53 101 THR A O 1
ATOM 812 N N . TYR A 1 102 ? -8.395 -13.587 -0.806 1.00 58.91 102 TYR A N 1
ATOM 813 C CA . TYR A 1 102 ? -9.533 -13.025 -1.540 1.00 58.91 102 TYR A CA 1
ATOM 814 C C . TYR A 1 102 ? -10.856 -13.703 -1.150 1.00 58.91 102 TYR A C 1
ATOM 816 O O . TYR A 1 102 ? -11.805 -13.012 -0.775 1.00 58.91 102 TYR A O 1
ATOM 824 N N . TYR A 1 103 ? -10.905 -15.041 -1.134 1.00 56.03 103 TYR A N 1
ATOM 825 C CA . TYR A 1 103 ? -12.105 -15.775 -0.715 1.00 56.03 103 TYR A CA 1
ATOM 826 C C . TYR A 1 103 ? -12.492 -15.473 0.738 1.00 56.03 103 TYR A C 1
ATOM 828 O O . TYR A 1 103 ? -13.670 -15.260 1.026 1.00 56.03 103 TYR A O 1
ATOM 836 N N . CYS A 1 104 ? -11.515 -15.349 1.641 1.00 58.91 104 CYS A N 1
ATOM 837 C CA . CYS A 1 104 ? -11.761 -14.966 3.034 1.00 58.91 104 CYS A CA 1
ATOM 838 C C . CYS A 1 104 ? -12.395 -13.573 3.179 1.00 58.91 104 CYS A C 1
ATOM 840 O O . CYS A 1 104 ? -13.261 -13.378 4.035 1.00 58.91 104 CYS A O 1
ATOM 842 N N . LYS A 1 105 ? -11.988 -12.597 2.355 1.00 65.25 105 LYS A N 1
ATOM 843 C CA . LYS A 1 105 ? -12.604 -11.260 2.331 1.00 65.25 105 LYS A CA 1
ATOM 844 C C . LYS A 1 105 ? -14.048 -11.334 1.838 1.00 65.25 105 LYS A C 1
ATOM 846 O O . LYS A 1 105 ? -14.937 -10.819 2.511 1.00 65.25 105 LYS A O 1
ATOM 851 N N . ILE A 1 106 ? -14.267 -12.004 0.705 1.00 60.59 106 ILE A N 1
ATOM 852 C CA . ILE A 1 106 ? -15.583 -12.147 0.069 1.00 60.59 106 ILE A CA 1
ATOM 853 C C . ILE A 1 106 ? -16.569 -12.832 1.016 1.00 60.59 106 ILE A C 1
ATOM 855 O O . ILE A 1 106 ? -17.650 -12.308 1.266 1.00 60.59 106 ILE A O 1
ATOM 859 N N . ALA A 1 107 ? -16.191 -13.946 1.637 1.00 60.38 107 ALA A N 1
ATOM 860 C CA . ALA A 1 107 ? -17.067 -14.628 2.581 1.00 60.38 107 ALA A CA 1
ATOM 861 C C . ALA A 1 107 ? -17.402 -13.776 3.815 1.00 60.38 107 ALA A C 1
ATOM 863 O O . ALA A 1 107 ? -18.562 -13.731 4.219 1.00 60.38 107 ALA A O 1
ATOM 864 N N . LYS A 1 108 ? -16.436 -13.030 4.376 1.00 66.56 108 LYS A N 1
ATOM 865 C CA . LYS A 1 108 ? -16.711 -12.063 5.457 1.00 66.56 108 LYS A CA 1
ATOM 866 C C . LYS A 1 108 ? -17.684 -10.970 5.008 1.00 66.56 108 LYS A C 1
ATOM 868 O O . LYS A 1 108 ? -18.569 -10.587 5.768 1.00 66.56 108 LYS A O 1
ATOM 873 N N . GLU A 1 109 ? -17.535 -10.470 3.786 1.00 66.88 109 GLU A N 1
ATOM 874 C CA . GLU A 1 109 ? -18.393 -9.427 3.221 1.00 66.88 109 GLU A CA 1
ATOM 875 C C . GLU A 1 109 ? -19.828 -9.914 2.984 1.00 66.88 109 GLU A C 1
ATOM 877 O O . GLU A 1 109 ? -20.777 -9.194 3.294 1.00 66.88 109 GLU A O 1
ATOM 882 N N . HIS A 1 110 ? -19.987 -11.167 2.556 1.00 65.88 110 HIS A N 1
ATOM 883 C CA . HIS A 1 110 ? -21.284 -11.824 2.388 1.00 65.88 110 HIS A CA 1
ATOM 884 C C . HIS A 1 110 ? -21.818 -12.495 3.666 1.00 65.88 110 HIS A C 1
ATOM 886 O O . HIS A 1 110 ? -22.867 -13.133 3.615 1.00 65.88 110 HIS A O 1
ATOM 892 N N . ARG A 1 111 ? -21.127 -12.358 4.811 1.00 63.25 111 ARG A N 1
ATOM 893 C CA . ARG A 1 111 ? -21.436 -13.061 6.076 1.00 63.25 111 ARG A CA 1
ATOM 894 C C . ARG A 1 111 ? -21.600 -14.578 5.904 1.00 63.25 111 ARG A C 1
ATOM 896 O O . ARG A 1 111 ? -22.341 -15.213 6.650 1.00 63.25 111 ARG A O 1
ATOM 903 N N . ILE A 1 112 ? -20.915 -15.156 4.924 1.00 56.66 112 ILE A N 1
ATOM 904 C CA . ILE A 1 112 ? -20.915 -16.594 4.687 1.00 56.66 112 ILE A CA 1
ATOM 905 C C . ILE A 1 112 ? -20.062 -17.211 5.791 1.00 56.66 112 ILE A C 1
ATOM 907 O O . ILE A 1 112 ? -18.864 -16.942 5.899 1.00 56.66 112 ILE A O 1
ATOM 911 N N . SER A 1 113 ? -20.692 -18.012 6.644 1.00 48.78 113 SER A N 1
ATOM 912 C CA . SER A 1 113 ? -19.988 -18.851 7.603 1.00 48.78 113 SER A CA 1
ATOM 913 C C . SER A 1 113 ? -19.175 -19.886 6.832 1.00 48.78 113 SER A C 1
ATOM 915 O O . SER A 1 113 ? -19.748 -20.720 6.134 1.00 48.78 113 SER A O 1
ATOM 917 N N . PHE A 1 114 ? -17.849 -19.849 6.963 1.00 45.62 114 PHE A N 1
ATOM 918 C CA . PHE A 1 114 ? -17.016 -20.980 6.567 1.00 45.62 114 PHE A CA 1
ATOM 919 C C . PHE A 1 114 ? -17.258 -22.112 7.566 1.00 45.62 114 PHE A C 1
ATOM 921 O O . PHE A 1 114 ? -16.639 -22.167 8.626 1.00 45.62 114 PHE A O 1
ATOM 928 N N . SER A 1 115 ? -18.232 -22.961 7.267 1.00 45.31 115 SER A N 1
ATOM 929 C CA . SER A 1 115 ? -18.398 -24.255 7.915 1.00 45.31 115 SER A CA 1
ATOM 930 C C . SER A 1 115 ? -17.717 -25.313 7.049 1.00 45.31 115 SER A C 1
ATOM 932 O O . SER A 1 115 ? -18.205 -25.567 5.948 1.00 45.31 115 SER A O 1
ATOM 934 N N . GLY A 1 116 ? -16.650 -25.927 7.573 1.00 37.94 116 GLY A N 1
ATOM 935 C CA . GLY A 1 116 ? -16.015 -27.135 7.026 1.00 37.94 116 GLY A CA 1
ATOM 936 C C . GLY A 1 116 ? -14.850 -26.873 6.093 1.00 37.94 116 GLY A C 1
ATOM 937 O O . GLY A 1 116 ? -15.110 -26.715 4.884 1.00 37.94 116 GLY A O 1
#

Sequence (116 aa):
MVFFDIRISNNASIPKFWSKVKSIHAIGKDSRGSIMNINLIQMECIKAYSIRGYHAEKKPYLYIIAPNRDERFTALDIISSYNSKVDLECKIETASYDTGTYYCKIAKEHRISFSG